Protein AF-G2DEI3-F1 (afdb_monomer_lite)

Radius of gyration: 16.78 Å; chains: 1; bounding box: 38×30×42 Å

InterPro domains:
  IPR004215 Prokaryotic glutathione synthetase, N-terminal [PF02951] (5-50)
  IPR016185 Pre-ATP-grasp domain superfamily [SSF52440] (5-52)

Secondary structure (DSSP, 8-state):
---EEEEE-S-GGG--TTT-HHHHHHHHHHHTT-EEEEE-GGG-----SS-------

Sequence (57 aa):
MNTTLGVIMDPIESIKVQKDSTFAMLLAAQHRGWELLYMEQGDLRFLTESPMPACAR

Structure (mmCIF, N/CA/C/O backbone):
data_AF-G2DEI3-F1
#
_entry.id   AF-G2DEI3-F1
#
loop_
_atom_site.group_PDB
_atom_site.id
_atom_site.type_symbol
_atom_site.label_atom_id
_atom_site.label_alt_id
_atom_site.label_comp_id
_atom_site.label_asym_id
_atom_site.label_entity_id
_atom_site.label_seq_id
_atom_site.pdbx_PDB_ins_code
_atom_site.Cartn_x
_atom_site.Cartn_y
_atom_site.Cartn_z
_atom_site.occupancy
_atom_site.B_iso_or_equiv
_atom_site.auth_seq_id
_atom_site.auth_comp_id
_atom_site.auth_asym_id
_atom_site.auth_atom_id
_atom_site.pdbx_PDB_model_num
ATOM 1 N N . MET A 1 1 ? -18.720 2.769 5.572 1.00 55.22 1 MET A N 1
ATOM 2 C CA . MET A 1 1 ? -17.840 3.568 4.695 1.00 55.22 1 MET A CA 1
ATOM 3 C C . MET A 1 1 ? -16.742 2.622 4.241 1.00 55.22 1 MET A C 1
ATOM 5 O O . MET A 1 1 ? -15.997 2.170 5.101 1.00 55.22 1 MET A O 1
ATOM 9 N N . ASN A 1 2 ? -16.714 2.227 2.964 1.00 71.69 2 ASN A N 1
ATOM 10 C CA . ASN A 1 2 ? -15.679 1.333 2.433 1.00 71.69 2 ASN A CA 1
ATOM 11 C C . ASN A 1 2 ? -14.432 2.169 2.144 1.00 71.69 2 ASN A C 1
ATOM 13 O O . ASN A 1 2 ? -14.369 2.863 1.134 1.00 71.69 2 ASN A O 1
ATOM 17 N N . THR A 1 3 ? -13.484 2.168 3.078 1.00 85.31 3 THR A N 1
ATOM 18 C CA . THR A 1 3 ? -12.182 2.803 2.868 1.00 85.31 3 THR A CA 1
ATOM 19 C C . THR A 1 3 ? -11.319 1.864 2.034 1.00 85.31 3 THR A C 1
ATOM 21 O O . THR A 1 3 ? -11.113 0.716 2.425 1.00 85.31 3 THR A O 1
ATOM 24 N N . THR A 1 4 ? -10.804 2.356 0.911 1.00 89.69 4 THR A N 1
ATOM 25 C CA . THR A 1 4 ? -9.874 1.617 0.051 1.00 89.69 4 THR A CA 1
ATOM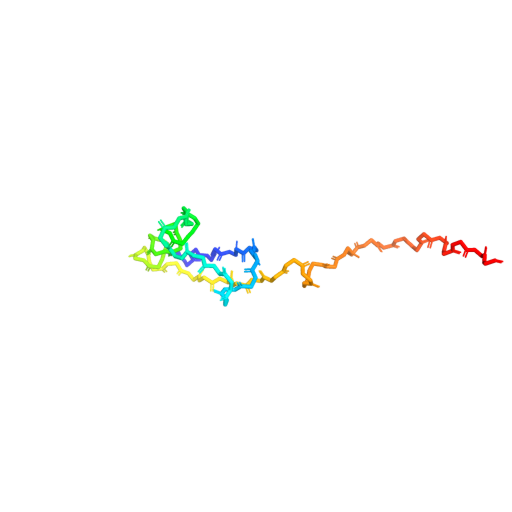 26 C C . THR A 1 4 ? -8.465 2.166 0.261 1.00 89.69 4 THR A C 1
ATOM 28 O O . THR A 1 4 ? -8.243 3.373 0.170 1.00 89.69 4 THR A O 1
ATOM 31 N N . LEU A 1 5 ? -7.511 1.288 0.564 1.00 87.81 5 LEU A N 1
ATOM 32 C CA . LEU A 1 5 ? -6.108 1.608 0.795 1.00 87.81 5 LEU A CA 1
ATOM 33 C C . LEU A 1 5 ? -5.266 1.042 -0.353 1.00 87.81 5 LEU A C 1
ATOM 35 O O . LEU A 1 5 ? -5.089 -0.170 -0.466 1.00 87.81 5 LEU A O 1
ATOM 39 N N . GLY A 1 6 ? -4.742 1.935 -1.192 1.00 88.31 6 GLY A N 1
ATOM 40 C CA . GLY A 1 6 ? -3.757 1.601 -2.216 1.00 88.31 6 GLY A CA 1
ATOM 41 C C . GLY A 1 6 ? -2.340 1.677 -1.663 1.00 88.31 6 GLY A C 1
ATOM 42 O O . GLY A 1 6 ? -1.970 2.680 -1.054 1.00 88.31 6 GLY A O 1
ATOM 43 N N . VAL A 1 7 ? -1.551 0.629 -1.878 1.00 85.06 7 VAL A N 1
ATOM 44 C CA . VAL A 1 7 ? -0.163 0.530 -1.430 1.00 85.06 7 VAL A CA 1
ATOM 45 C C . VAL A 1 7 ? 0.720 0.161 -2.613 1.00 85.06 7 VAL A C 1
ATOM 47 O O . VAL A 1 7 ? 0.465 -0.826 -3.302 1.00 85.06 7 VAL A O 1
ATOM 50 N N . ILE A 1 8 ? 1.754 0.974 -2.833 1.00 84.25 8 ILE A N 1
ATOM 51 C CA . ILE A 1 8 ? 2.781 0.735 -3.845 1.00 84.25 8 ILE A CA 1
ATOM 52 C C . ILE A 1 8 ? 4.041 0.263 -3.136 1.00 84.25 8 ILE A C 1
ATOM 54 O O . ILE A 1 8 ? 4.556 0.976 -2.272 1.00 84.25 8 ILE A O 1
ATOM 58 N N . MET A 1 9 ? 4.516 -0.932 -3.469 1.00 79.56 9 MET A N 1
ATOM 59 C CA . MET A 1 9 ? 5.698 -1.536 -2.853 1.00 79.56 9 MET A CA 1
ATOM 60 C C . MET A 1 9 ? 6.479 -2.371 -3.866 1.00 79.56 9 MET A C 1
ATOM 62 O O . MET A 1 9 ? 5.976 -2.694 -4.940 1.00 79.56 9 MET A O 1
ATOM 66 N N . ASP A 1 10 ? 7.700 -2.741 -3.485 1.00 74.44 10 ASP A N 1
ATOM 67 C CA . ASP A 1 10 ? 8.491 -3.774 -4.154 1.00 74.44 10 ASP A CA 1
ATOM 68 C C . ASP A 1 10 ? 7.707 -5.102 -4.279 1.00 74.44 10 ASP A C 1
ATOM 70 O O . ASP A 1 10 ? 6.764 -5.334 -3.505 1.00 74.44 10 ASP A 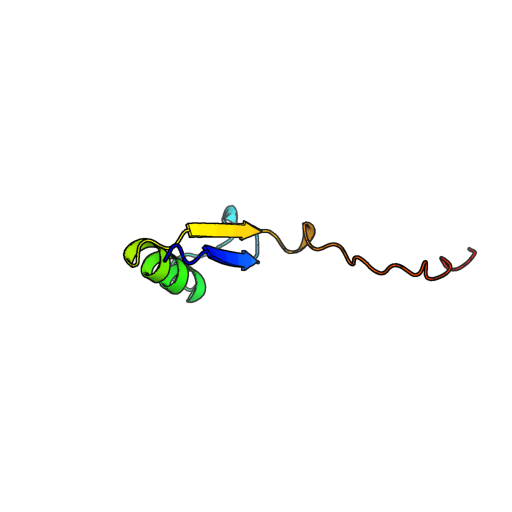O 1
ATOM 74 N N . PRO A 1 11 ? 8.063 -5.985 -5.237 1.00 72.06 11 PRO A N 1
ATOM 75 C CA . PRO A 1 11 ? 7.367 -7.250 -5.467 1.00 72.06 11 PRO A CA 1
ATOM 76 C C . PRO A 1 11 ? 7.228 -8.044 -4.170 1.00 72.06 11 PRO A C 1
ATOM 78 O O . PRO A 1 11 ? 8.227 -8.319 -3.494 1.00 72.06 11 PRO A O 1
ATOM 81 N N . ILE A 1 12 ? 5.993 -8.444 -3.842 1.00 68.00 12 ILE A N 1
ATOM 82 C CA . ILE A 1 12 ? 5.664 -9.161 -2.597 1.00 68.00 12 ILE A CA 1
ATOM 83 C C . ILE A 1 12 ? 6.465 -10.459 -2.425 1.00 68.00 12 ILE A C 1
ATOM 85 O O . ILE A 1 12 ? 6.725 -10.883 -1.302 1.00 68.00 12 ILE A O 1
ATOM 89 N N . GLU A 1 13 ? 6.931 -11.043 -3.530 1.00 68.19 13 GLU A N 1
ATOM 90 C CA . GLU A 1 13 ? 7.803 -12.222 -3.558 1.00 68.19 13 GLU A CA 1
ATOM 91 C C . GLU A 1 13 ? 9.184 -11.976 -2.925 1.00 68.19 13 GLU A C 1
ATOM 93 O O . GLU A 1 13 ? 9.819 -12.906 -2.429 1.00 68.19 13 GLU A O 1
ATOM 98 N N . SER A 1 14 ? 9.650 -10.725 -2.904 1.00 64.75 14 SER A N 1
ATOM 99 C CA . SER A 1 14 ? 10.934 -10.324 -2.314 1.00 64.75 14 SER A CA 1
ATOM 100 C C . SER A 1 14 ? 10.818 -9.795 -0.877 1.00 64.75 14 SER A C 1
ATOM 102 O O . SER A 1 14 ? 11.834 -9.599 -0.200 1.00 64.75 14 SER A O 1
ATOM 104 N N . ILE A 1 15 ? 9.590 -9.587 -0.384 1.00 63.28 15 ILE A N 1
ATOM 105 C CA . ILE A 1 15 ? 9.331 -8.940 0.904 1.00 63.28 15 ILE A CA 1
ATOM 106 C C . ILE A 1 15 ? 9.629 -9.899 2.062 1.00 63.28 15 ILE A C 1
ATOM 108 O O . ILE A 1 15 ? 9.056 -10.983 2.194 1.00 63.28 15 ILE A O 1
ATOM 112 N N . LYS A 1 16 ? 10.492 -9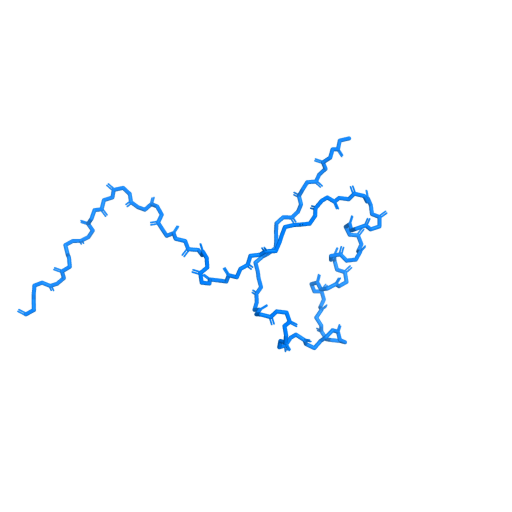.463 2.987 1.00 61.88 16 LYS A N 1
ATOM 113 C CA . LYS A 1 16 ? 10.709 -10.155 4.263 1.00 61.88 16 LYS A CA 1
ATOM 114 C C . LYS A 1 16 ? 9.644 -9.703 5.253 1.00 61.88 16 LYS A C 1
ATOM 116 O O . LYS A 1 16 ? 9.867 -8.776 6.024 1.00 61.88 16 LYS A O 1
ATOM 121 N N . VAL A 1 17 ? 8.532 -10.438 5.301 1.00 62.00 17 VAL A N 1
ATOM 122 C CA . VAL A 1 17 ? 7.367 -10.199 6.184 1.00 62.00 17 VAL A CA 1
ATOM 123 C C . VAL A 1 17 ? 7.743 -9.828 7.630 1.00 62.00 17 V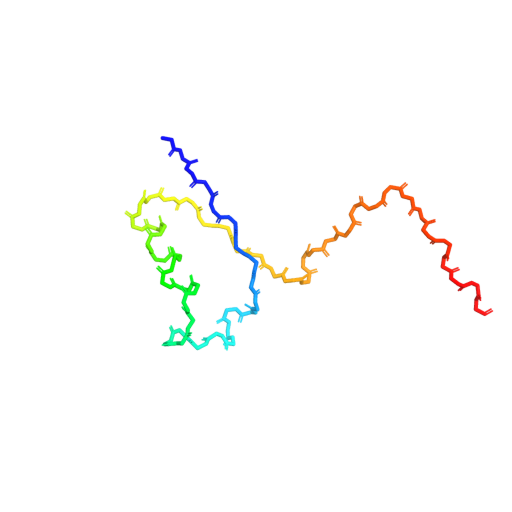AL A C 1
ATOM 125 O O . VAL A 1 17 ? 7.086 -9.003 8.253 1.00 62.00 17 VAL A O 1
ATOM 128 N N . GLN A 1 18 ? 8.828 -10.393 8.170 1.00 60.12 18 GLN A N 1
ATOM 129 C CA . GLN A 1 18 ? 9.288 -10.130 9.541 1.00 60.12 18 GLN A CA 1
ATOM 130 C C . GLN A 1 18 ? 9.889 -8.732 9.781 1.00 60.12 18 GLN A C 1
ATOM 132 O O . GLN A 1 18 ? 10.045 -8.350 10.938 1.00 60.12 18 GLN A O 1
ATOM 137 N N . LYS A 1 19 ? 10.275 -7.981 8.742 1.00 62.62 19 LYS A N 1
ATOM 138 C CA . LYS A 1 19 ? 10.926 -6.662 8.883 1.00 62.62 19 LYS A CA 1
ATOM 139 C C . LYS A 1 19 ? 10.164 -5.518 8.218 1.00 62.62 19 LYS A C 1
ATOM 141 O O . LYS A 1 19 ? 10.575 -4.369 8.355 1.00 62.62 19 LYS A O 1
ATOM 146 N N . ASP A 1 20 ? 9.058 -5.819 7.550 1.00 68.94 20 ASP A N 1
ATOM 147 C CA . ASP A 1 20 ? 8.275 -4.838 6.813 1.00 68.94 20 ASP A CA 1
ATOM 148 C C . ASP A 1 20 ? 7.113 -4.304 7.653 1.00 68.94 20 ASP A C 1
ATOM 150 O O . ASP A 1 20 ? 6.042 -4.906 7.754 1.00 68.94 20 ASP A O 1
ATOM 154 N N . SER A 1 21 ? 7.308 -3.118 8.232 1.00 72.31 21 SER A N 1
ATOM 155 C CA . SER A 1 21 ? 6.262 -2.376 8.951 1.00 72.31 21 SER A CA 1
ATOM 156 C C . SER A 1 21 ? 5.022 -2.114 8.082 1.00 72.31 21 SER A C 1
ATOM 158 O O . SER A 1 21 ? 3.916 -1.980 8.606 1.00 72.31 21 SER A O 1
ATOM 160 N N . THR A 1 22 ? 5.176 -2.085 6.754 1.00 77.00 22 THR A N 1
ATOM 161 C CA . THR A 1 22 ? 4.070 -1.902 5.807 1.00 77.00 22 THR A CA 1
ATOM 162 C C . THR A 1 22 ? 3.119 -3.096 5.786 1.00 77.00 22 THR A C 1
ATOM 164 O O . THR A 1 22 ? 1.906 -2.909 5.712 1.00 77.00 22 THR A O 1
ATOM 167 N N . PHE A 1 23 ? 3.626 -4.318 5.968 1.00 79.88 23 PHE A N 1
ATOM 168 C CA . PHE A 1 23 ? 2.782 -5.510 6.044 1.00 79.88 23 PHE A CA 1
ATOM 169 C C . PHE A 1 23 ? 1.881 -5.497 7.289 1.00 79.88 23 PHE A C 1
ATOM 171 O O . PHE A 1 23 ? 0.695 -5.813 7.209 1.00 79.88 23 PHE A O 1
ATOM 178 N N . A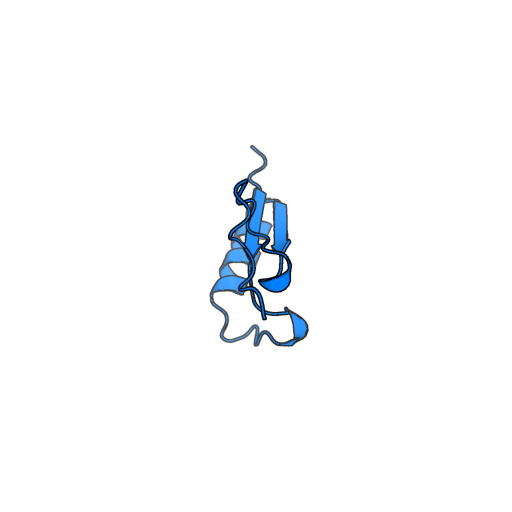LA A 1 24 ? 2.404 -5.043 8.433 1.00 83.62 24 ALA A N 1
ATOM 179 C CA . ALA A 1 24 ? 1.608 -4.881 9.650 1.00 83.62 24 ALA A CA 1
ATOM 180 C C . ALA A 1 24 ? 0.471 -3.854 9.472 1.00 83.62 24 ALA A C 1
ATOM 182 O O . ALA A 1 24 ? -0.636 -4.055 9.977 1.00 83.62 24 ALA A O 1
ATOM 183 N N . MET A 1 25 ? 0.714 -2.780 8.714 1.00 84.62 25 MET A N 1
ATOM 184 C CA . MET A 1 25 ? -0.314 -1.785 8.388 1.00 84.62 25 MET A CA 1
ATOM 185 C C . MET A 1 25 ? -1.394 -2.347 7.453 1.00 84.62 25 MET A C 1
ATOM 187 O O . MET A 1 25 ? -2.577 -2.088 7.679 1.00 84.62 25 MET A O 1
ATOM 191 N N . LEU A 1 26 ? -1.017 -3.171 6.469 1.00 84.31 26 LEU A N 1
ATOM 192 C CA . LEU A 1 26 ? -1.965 -3.875 5.597 1.00 84.31 26 LEU A CA 1
ATOM 193 C C . LEU A 1 26 ? -2.865 -4.834 6.389 1.00 84.31 26 LEU A C 1
ATOM 195 O O . LEU A 1 26 ? -4.083 -4.818 6.214 1.00 84.31 26 LEU A O 1
ATOM 199 N N . LEU A 1 27 ? -2.297 -5.610 7.317 1.00 84.06 27 LEU A N 1
ATOM 200 C CA . LEU A 1 27 ? -3.068 -6.495 8.198 1.00 84.06 27 LEU A CA 1
ATOM 201 C C . LEU A 1 27 ? -4.051 -5.718 9.081 1.00 84.06 27 LEU A C 1
ATOM 203 O O . LEU A 1 27 ? -5.209 -6.110 9.224 1.00 84.06 27 LEU A O 1
ATOM 207 N N . ALA A 1 28 ? -3.619 -4.590 9.650 1.00 87.69 28 ALA A N 1
ATOM 208 C CA . ALA A 1 28 ? -4.492 -3.738 10.451 1.00 87.69 28 ALA A CA 1
ATOM 209 C C . ALA A 1 28 ? -5.634 -3.130 9.617 1.00 87.69 28 ALA A C 1
ATOM 211 O O . ALA A 1 28 ? -6.761 -3.027 10.104 1.00 87.69 28 ALA A O 1
ATOM 212 N N . ALA A 1 29 ? -5.366 -2.747 8.367 1.00 87.62 29 ALA A N 1
ATOM 213 C CA . ALA A 1 29 ? -6.377 -2.255 7.436 1.00 87.62 29 ALA A CA 1
ATOM 214 C C . ALA A 1 29 ? -7.375 -3.360 7.039 1.00 87.62 29 ALA A C 1
ATOM 216 O O . ALA A 1 29 ? -8.584 -3.129 7.087 1.00 87.62 29 ALA A O 1
ATOM 217 N N . GLN A 1 30 ? -6.904 -4.583 6.777 1.00 85.12 30 GLN A N 1
ATOM 218 C CA . GLN A 1 30 ? -7.776 -5.737 6.535 1.00 85.12 30 GLN A CA 1
ATOM 219 C C . GLN A 1 30 ? -8.663 -6.045 7.751 1.00 85.12 30 GLN A C 1
ATOM 221 O O . GLN A 1 30 ? -9.866 -6.243 7.602 1.00 85.12 30 GLN A O 1
ATOM 226 N N . HIS A 1 31 ? -8.109 -6.011 8.968 1.00 87.88 31 HIS A N 1
ATOM 227 C CA . HIS A 1 31 ? -8.877 -6.216 10.203 1.00 87.88 31 HIS A CA 1
ATOM 228 C C . HIS A 1 31 ? -9.955 -5.139 10.416 1.00 87.88 31 HIS A C 1
ATOM 230 O O . HIS A 1 31 ? -10.972 -5.375 11.066 1.00 87.88 31 HIS A O 1
ATOM 236 N N . ARG A 1 32 ? -9.758 -3.937 9.866 1.00 87.88 32 ARG A N 1
ATOM 237 C CA . ARG A 1 32 ? -10.752 -2.852 9.873 1.00 87.88 32 ARG A CA 1
ATOM 238 C C . ARG A 1 32 ? -11.780 -2.970 8.742 1.00 87.88 32 ARG A C 1
ATOM 240 O O . ARG A 1 32 ? -12.651 -2.109 8.644 1.00 87.88 32 ARG A O 1
ATOM 247 N N . GLY A 1 33 ? -11.694 -4.011 7.912 1.00 88.62 33 GLY A N 1
ATOM 248 C CA . GLY A 1 33 ? -12.585 -4.239 6.775 1.00 88.62 33 GLY A CA 1
ATOM 249 C C . GLY A 1 33 ? -12.340 -3.283 5.609 1.00 88.62 33 GLY A C 1
ATOM 250 O O . GLY A 1 33 ? -13.278 -2.961 4.885 1.00 88.62 33 GLY A O 1
ATOM 251 N N . TRP A 1 34 ? -11.116 -2.767 5.463 1.00 91.06 34 TRP A N 1
ATOM 252 C CA . TRP A 1 34 ? -10.747 -1.901 4.343 1.00 91.06 34 TRP A CA 1
ATOM 253 C C . TRP A 1 34 ? -10.355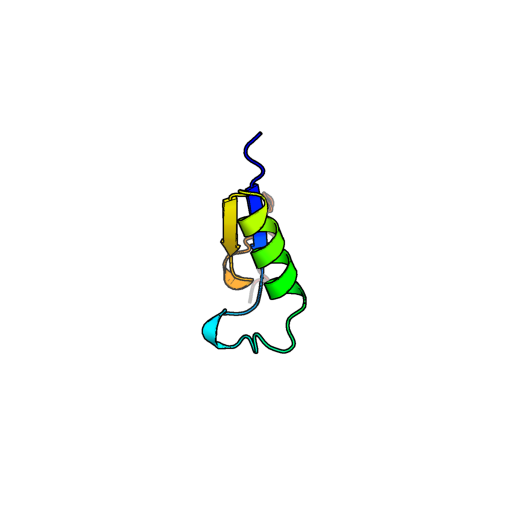 -2.734 3.126 1.00 91.06 34 TRP A C 1
ATOM 255 O O . TRP A 1 34 ? -9.772 -3.811 3.254 1.00 91.06 34 TRP A O 1
ATOM 265 N N . GLU A 1 35 ? -10.655 -2.219 1.939 1.00 88.81 35 GLU A N 1
ATOM 266 C CA . GLU A 1 35 ? -10.240 -2.842 0.683 1.00 88.81 35 GLU A CA 1
ATOM 267 C C . GLU A 1 35 ? -8.779 -2.495 0.400 1.00 88.81 35 GLU A C 1
ATOM 269 O O . GLU A 1 35 ? -8.384 -1.336 0.498 1.00 88.81 35 GLU A O 1
ATOM 274 N N . LEU A 1 36 ? -7.965 -3.494 0.063 1.00 87.06 36 LEU A N 1
ATOM 275 C CA . LEU A 1 36 ? -6.535 -3.323 -0.181 1.00 87.06 36 LEU A CA 1
ATOM 276 C C . LEU A 1 36 ? -6.244 -3.427 -1.676 1.00 87.06 36 LEU A C 1
ATOM 278 O O . LEU A 1 36 ? -6.608 -4.417 -2.307 1.00 87.06 36 LEU A O 1
ATOM 282 N N . LEU A 1 37 ? -5.557 -2.426 -2.221 1.00 87.44 37 LEU A N 1
ATOM 283 C CA . LEU A 1 37 ? -5.058 -2.430 -3.594 1.00 87.44 37 LEU A CA 1
ATOM 284 C C . LEU A 1 37 ? -3.532 -2.444 -3.568 1.00 87.44 37 LEU A C 1
ATOM 286 O O . LEU A 1 37 ? -2.914 -1.580 -2.951 1.00 87.44 37 LEU A O 1
ATOM 290 N N . TYR A 1 38 ? -2.937 -3.422 -4.240 1.00 85.50 38 TYR A N 1
ATOM 291 C CA . TYR A 1 38 ? -1.493 -3.548 -4.397 1.00 85.50 38 TYR A CA 1
ATOM 292 C C . TYR A 1 38 ? -1.092 -3.132 -5.810 1.00 85.50 38 TYR A C 1
ATOM 294 O O . TYR A 1 38 ? -1.749 -3.522 -6.775 1.00 85.50 38 TYR A O 1
ATOM 302 N N . MET A 1 39 ? -0.035 -2.334 -5.917 1.00 85.69 39 MET A N 1
ATOM 303 C CA . MET A 1 39 ? 0.549 -1.878 -7.178 1.00 85.69 39 MET A CA 1
ATOM 304 C C . MET A 1 39 ? 2.073 -1.897 -7.055 1.00 85.69 39 MET A C 1
ATOM 306 O O . MET A 1 39 ? 2.609 -1.719 -5.960 1.00 85.69 39 MET A O 1
ATOM 310 N N . GLU A 1 40 ? 2.783 -2.066 -8.163 1.00 83.50 40 GLU A N 1
ATOM 311 C CA . GLU A 1 40 ? 4.244 -2.003 -8.172 1.00 83.50 40 GLU A CA 1
ATOM 312 C C . GLU A 1 40 ? 4.730 -0.652 -8.706 1.00 83.50 40 GLU A C 1
ATOM 314 O O . GLU A 1 40 ? 4.012 0.070 -9.402 1.00 83.50 40 GLU A O 1
ATOM 319 N N . GLN A 1 41 ? 5.982 -0.282 -8.412 1.00 77.75 41 GLN A N 1
ATOM 320 C CA . GLN A 1 41 ? 6.558 0.962 -8.940 1.00 77.75 41 GLN A CA 1
ATOM 321 C C . GLN A 1 41 ? 6.565 0.987 -10.482 1.00 77.75 41 GLN A C 1
ATOM 323 O O . GLN A 1 41 ? 6.446 2.058 -11.074 1.00 77.75 41 GLN A O 1
ATOM 328 N N . GLY A 1 42 ? 6.661 -0.177 -11.138 1.00 79.06 42 GLY A N 1
ATOM 329 C CA . GLY A 1 42 ? 6.600 -0.302 -12.600 1.00 79.06 42 GLY A CA 1
ATOM 330 C C . GLY A 1 42 ? 5.238 0.048 -13.212 1.00 79.06 42 GLY A C 1
ATOM 331 O O . GLY A 1 42 ? 5.171 0.385 -14.395 1.00 79.06 42 GLY A O 1
ATOM 332 N N . ASP A 1 43 ? 4.170 0.032 -12.413 1.00 72.81 43 ASP A N 1
ATOM 333 C CA . ASP A 1 43 ? 2.821 0.391 -12.857 1.00 72.81 43 ASP A CA 1
ATOM 334 C C . ASP A 1 43 ? 2.577 1.907 -12.830 1.00 72.81 43 ASP A C 1
ATOM 336 O O . ASP A 1 43 ? 1.595 2.402 -13.392 1.00 72.81 43 ASP A O 1
ATOM 340 N N . LEU A 1 44 ? 3.486 2.674 -12.218 1.00 78.44 44 LEU A N 1
ATOM 341 C CA . LEU A 1 44 ? 3.402 4.127 -12.177 1.00 78.44 44 LEU A CA 1
ATOM 342 C C . LEU A 1 44 ? 3.747 4.720 -13.540 1.00 78.44 44 LEU A C 1
ATOM 344 O O . LEU A 1 44 ? 4.884 4.672 -14.011 1.00 78.44 44 LEU A O 1
ATOM 348 N N . ARG A 1 45 ? 2.753 5.351 -14.162 1.00 73.81 45 ARG A N 1
ATOM 349 C CA . ARG A 1 45 ? 2.933 6.112 -15.398 1.00 73.81 45 ARG A CA 1
ATOM 350 C C . ARG A 1 45 ? 2.718 7.588 -15.128 1.00 73.81 45 ARG A C 1
ATOM 352 O O . ARG A 1 45 ? 1.700 7.987 -14.568 1.00 73.81 45 ARG A O 1
ATOM 359 N N . PHE A 1 46 ? 3.662 8.407 -15.579 1.00 76.75 46 PHE A N 1
ATOM 360 C CA . PHE A 1 46 ? 3.470 9.849 -15.613 1.00 76.75 46 PHE A CA 1
ATOM 361 C C . PHE A 1 46 ? 2.459 10.183 -16.706 1.00 76.75 46 PHE A C 1
ATOM 363 O O . PHE A 1 46 ? 2.760 10.096 -17.895 1.00 76.75 46 PHE A O 1
ATOM 370 N N . LEU A 1 47 ? 1.262 10.593 -16.301 1.00 72.44 47 LEU A N 1
ATOM 371 C CA . LEU A 1 47 ? 0.287 11.219 -17.187 1.00 72.44 47 LEU A CA 1
ATOM 372 C C . LEU A 1 47 ? 0.671 12.695 -17.359 1.00 72.44 47 LEU A C 1
ATOM 374 O O . LEU A 1 47 ? -0.023 13.590 -16.893 1.00 72.44 47 LEU A O 1
ATOM 378 N N . THR A 1 48 ? 1.844 12.956 -17.943 1.00 64.75 48 THR A N 1
ATOM 379 C CA . THR A 1 48 ? 2.181 14.312 -18.382 1.00 64.75 48 THR A CA 1
ATOM 380 C C . THR A 1 48 ? 1.581 14.518 -19.765 1.00 64.75 48 THR A C 1
ATOM 382 O O . THR A 1 48 ? 1.921 13.820 -20.716 1.00 64.75 48 THR A O 1
ATOM 385 N N . GLU A 1 49 ? 0.671 15.479 -19.880 1.00 63.53 49 GLU A N 1
ATOM 386 C CA . GLU A 1 49 ? -0.012 15.829 -21.133 1.00 63.53 49 GLU A CA 1
ATOM 387 C C . GLU A 1 49 ? 0.876 16.651 -22.083 1.00 63.53 49 GLU A C 1
ATOM 389 O O . GLU A 1 49 ? 0.397 17.218 -23.061 1.00 63.53 49 GLU A O 1
ATOM 394 N N . SER A 1 50 ? 2.179 16.739 -21.804 1.00 61.59 50 SER A N 1
ATOM 395 C CA . SER A 1 50 ? 3.127 17.467 -22.637 1.00 61.59 50 SER A CA 1
ATOM 396 C C . SER A 1 50 ? 4.290 16.557 -23.027 1.00 61.59 50 SER A C 1
ATOM 398 O O . SER A 1 50 ? 5.024 16.095 -22.143 1.00 61.59 50 SER A O 1
ATOM 400 N N . PRO A 1 51 ? 4.468 16.260 -24.328 1.00 60.53 51 PRO A N 1
ATOM 401 C CA . PRO A 1 51 ? 5.593 15.471 -24.790 1.00 60.53 51 PRO A CA 1
ATOM 402 C C . PRO A 1 51 ? 6.861 16.298 -24.589 1.00 60.53 51 PRO A C 1
ATOM 404 O O . PRO A 1 51 ? 7.086 17.289 -25.283 1.00 60.53 51 PRO A O 1
ATOM 407 N N . MET A 1 52 ? 7.721 15.893 -23.651 1.00 56.97 52 MET A N 1
ATOM 408 C CA . MET A 1 52 ? 9.107 16.340 -23.732 1.00 56.97 52 MET A CA 1
ATOM 409 C C . MET A 1 52 ? 9.664 15.834 -25.068 1.00 56.97 52 MET A C 1
ATOM 411 O O . MET A 1 52 ? 9.519 14.640 -25.355 1.00 56.97 52 MET A O 1
ATOM 415 N N . PRO A 1 53 ? 10.253 16.705 -25.908 1.00 58.28 53 PRO A N 1
ATOM 416 C CA . PRO A 1 53 ? 10.861 16.261 -27.147 1.00 58.28 53 PRO A CA 1
ATOM 417 C C . PRO A 1 53 ? 11.966 15.282 -26.765 1.00 58.28 53 PRO A C 1
ATOM 419 O O . PRO A 1 53 ? 12.928 15.652 -26.090 1.00 58.28 53 PRO A O 1
ATOM 422 N N . ALA A 1 54 ? 11.793 14.015 -27.139 1.00 65.38 54 ALA A N 1
ATOM 423 C CA . ALA A 1 54 ? 12.856 13.034 -27.035 1.00 65.38 54 ALA A CA 1
ATOM 424 C C . ALA A 1 54 ? 14.091 13.646 -27.702 1.00 65.38 54 ALA A C 1
ATOM 426 O O . ALA A 1 54 ? 13.988 14.103 -28.843 1.00 65.38 54 ALA A O 1
ATOM 427 N N . CYS A 1 55 ? 15.213 13.716 -26.974 1.00 52.28 55 CYS A N 1
ATOM 428 C CA . CYS A 1 55 ? 16.499 14.125 -27.529 1.00 52.28 55 CYS A CA 1
ATOM 429 C C . CYS A 1 55 ? 16.662 13.476 -28.905 1.00 52.28 55 CYS A C 1
ATOM 431 O O . CYS A 1 55 ? 16.739 12.249 -29.007 1.00 52.28 55 CYS A O 1
ATOM 433 N N . ALA A 1 56 ? 16.660 14.304 -29.953 1.00 54.38 56 ALA A N 1
ATOM 434 C CA . ALA A 1 56 ? 17.061 13.879 -31.277 1.00 54.38 56 ALA A CA 1
ATOM 435 C C . ALA A 1 56 ? 18.489 13.344 -31.150 1.00 54.38 56 ALA A C 1
ATOM 437 O O . ALA A 1 56 ? 19.357 13.994 -30.566 1.00 54.38 56 ALA A O 1
ATOM 438 N N . ARG A 1 57 ? 18.637 12.099 -31.584 1.00 50.38 57 ARG A N 1
ATOM 439 C CA . ARG A 1 57 ? 19.836 11.279 -31.465 1.00 50.38 57 ARG A CA 1
ATOM 440 C C . ARG A 1 57 ? 21.034 11.896 -32.176 1.00 50.38 57 ARG A C 1
ATOM 442 O O . ARG A 1 57 ? 20.815 12.508 -33.245 1.00 50.38 57 ARG A O 1
#

Foldseek 3Di:
DAAEDEDEDDDPVPDPCVPDPVNVVVVVCVVVVHHYHYDYPVPDDPPDPDDDPDPDD

Organism: NCBI:txid1048808

pLDDT: mean 74.95, std 11.59, range [50.38, 91.06]